Protein AF-A0A1B6J9D9-F1 (afdb_monomer_lite)

Organism: NCBI:txid320908

pLDDT: mean 79.75, std 14.18, range [50.5, 96.75]

Secondary structure (DSSP, 8-state):
----EEEEEEEEETTTTEEEEEEEEESSSEEEEEEEEEEGGGTEEEEEEEPPPGGGSTT---GGG-PPPP---TTSSTT--HHHHTSHHHHHHHHHHHH---

Structure (mmCIF, N/CA/C/O backbone):
data_AF-A0A1B6J9D9-F1
#
_entry.id   AF-A0A1B6J9D9-F1
#
loop_
_atom_site.group_PDB
_atom_site.id
_atom_site.type_symbol
_atom_site.label_atom_id
_atom_site.label_alt_id
_atom_site.label_comp_id
_atom_site.label_asym_id
_atom_site.label_entity_id
_atom_site.label_seq_id
_atom_site.pdbx_PDB_ins_code
_atom_site.Cartn_x
_atom_site.Cartn_y
_atom_site.Cartn_z
_atom_site.occupancy
_atom_site.B_iso_or_equiv
_atom_site.auth_seq_id
_atom_site.auth_comp_id
_atom_site.auth_asym_id
_atom_site.auth_atom_id
_atom_site.pdbx_PDB_model_num
ATOM 1 N N . LYS A 1 1 ? -29.224 -3.021 1.996 1.00 63.25 1 LYS A N 1
ATOM 2 C CA . LYS A 1 1 ? -27.948 -3.678 1.611 1.00 63.25 1 LYS A CA 1
ATOM 3 C C . LYS A 1 1 ? -26.956 -2.562 1.312 1.00 63.25 1 LYS A C 1
ATOM 5 O O . LYS A 1 1 ? -27.316 -1.687 0.537 1.00 63.25 1 LYS A O 1
ATOM 10 N N . VAL A 1 2 ? -25.803 -2.526 1.978 1.00 73.56 2 VAL A N 1
ATOM 11 C CA . VAL A 1 2 ? -24.781 -1.497 1.725 1.00 73.56 2 VAL A CA 1
ATOM 12 C C . VAL A 1 2 ? -23.951 -1.957 0.528 1.00 73.56 2 VAL A C 1
ATOM 14 O O . VAL A 1 2 ? -23.500 -3.100 0.506 1.00 73.56 2 VAL A O 1
ATOM 17 N N . PHE A 1 3 ? -23.814 -1.100 -0.481 1.00 84.81 3 PHE A N 1
ATOM 18 C CA . PHE A 1 3 ? -23.020 -1.367 -1.680 1.00 84.81 3 PHE A CA 1
ATOM 19 C C . PHE A 1 3 ? -21.752 -0.526 -1.647 1.00 84.81 3 PHE A C 1
ATOM 21 O O . PHE A 1 3 ? -21.777 0.604 -1.151 1.00 84.81 3 PHE A O 1
ATOM 28 N N . SER A 1 4 ? -20.659 -1.077 -2.170 1.00 89.06 4 SER A N 1
ATOM 29 C CA . SER A 1 4 ? -19.432 -0.311 -2.340 1.00 89.06 4 SER A CA 1
ATOM 30 C C . SER A 1 4 ? -19.652 0.798 -3.366 1.00 89.06 4 SER A C 1
ATOM 32 O O . SER A 1 4 ? -20.384 0.636 -4.346 1.00 89.06 4 SER A O 1
ATOM 34 N N . LYS A 1 5 ? -19.032 1.945 -3.116 1.00 93.38 5 LYS A N 1
ATOM 35 C CA . LYS A 1 5 ? -19.042 3.121 -3.981 1.00 93.38 5 LYS A CA 1
ATOM 36 C C . LYS A 1 5 ? -17.609 3.500 -4.324 1.00 93.38 5 LYS A C 1
ATOM 38 O O . LYS A 1 5 ? -16.683 3.180 -3.579 1.00 93.38 5 LYS A O 1
ATOM 43 N N . LEU A 1 6 ? -17.453 4.189 -5.446 1.00 93.25 6 LEU A N 1
ATOM 44 C CA . LEU A 1 6 ? -16.223 4.878 -5.806 1.00 93.25 6 LEU A CA 1
ATOM 45 C C . LEU A 1 6 ? -16.352 6.345 -5.395 1.00 93.25 6 LEU A C 1
ATOM 47 O O . LEU A 1 6 ? -17.414 6.946 -5.566 1.00 93.25 6 LEU A O 1
ATOM 51 N N . LYS A 1 7 ? -15.276 6.902 -4.852 1.00 94.62 7 LYS A N 1
ATOM 52 C CA . LYS A 1 7 ? -15.152 8.309 -4.489 1.00 94.62 7 LYS A CA 1
ATOM 53 C C . LYS A 1 7 ? -13.839 8.834 -5.048 1.00 94.62 7 LYS A C 1
ATOM 55 O O . LYS A 1 7 ? -12.774 8.326 -4.706 1.00 94.62 7 LYS A O 1
ATOM 60 N N . GLU A 1 8 ? -13.925 9.829 -5.917 1.00 92.88 8 GLU A N 1
ATOM 61 C CA . GLU A 1 8 ? -12.751 10.572 -6.366 1.00 92.88 8 GLU A CA 1
ATOM 62 C C . GLU A 1 8 ? -12.205 11.395 -5.199 1.00 92.88 8 GLU A C 1
ATOM 64 O O . GLU A 1 8 ? -12.970 11.918 -4.381 1.00 92.88 8 GLU A O 1
ATOM 69 N N . THR A 1 9 ? -10.884 11.476 -5.093 1.00 90.56 9 THR A N 1
ATOM 70 C CA . THR A 1 9 ? -10.230 12.378 -4.147 1.00 90.56 9 THR A CA 1
ATOM 71 C C . THR A 1 9 ? -9.592 13.527 -4.918 1.00 90.56 9 THR A C 1
ATOM 73 O O . THR A 1 9 ? -9.257 13.390 -6.089 1.00 90.56 9 THR A O 1
ATOM 76 N N . GLU A 1 10 ? -9.381 14.659 -4.255 1.00 90.56 10 GLU A N 1
ATOM 77 C CA . GLU A 1 10 ? -8.708 15.829 -4.842 1.00 90.56 10 GLU A CA 1
ATOM 78 C C . GLU A 1 10 ? -7.173 15.692 -4.835 1.00 90.56 10 GLU A C 1
ATOM 80 O O . GLU A 1 10 ? -6.447 16.669 -5.006 1.00 90.56 10 GLU A O 1
ATOM 85 N N . LYS A 1 11 ? -6.657 14.488 -4.568 1.00 94.06 11 LYS A N 1
ATOM 86 C CA . LYS A 1 11 ? -5.240 14.251 -4.325 1.00 94.06 11 LYS A CA 1
ATOM 87 C C . LYS A 1 11 ? -4.577 13.628 -5.546 1.00 94.06 11 LYS A C 1
ATOM 89 O O . LYS A 1 11 ? -5.006 12.592 -6.050 1.00 94.06 11 LYS A O 1
ATOM 94 N N . GLU A 1 12 ? -3.484 14.241 -5.976 1.00 95.12 12 GLU A N 1
ATOM 95 C CA . GLU A 1 12 ? -2.623 13.706 -7.026 1.00 95.12 12 GLU A CA 1
ATOM 96 C C . GLU A 1 12 ? -1.697 12.605 -6.489 1.00 95.12 12 GLU A C 1
ATOM 98 O O . GLU A 1 12 ? -1.338 12.562 -5.305 1.00 95.12 12 GLU A O 1
ATOM 103 N N . CYS A 1 13 ? -1.293 11.694 -7.370 1.00 93.62 13 CYS A N 1
ATOM 104 C CA . CYS A 1 13 ? -0.420 10.572 -7.044 1.00 93.62 13 CYS A CA 1
ATOM 105 C C . CYS A 1 13 ? 0.465 10.183 -8.239 1.00 93.62 13 CYS A C 1
ATOM 107 O O . CYS A 1 13 ? 0.309 10.683 -9.354 1.00 93.62 13 CYS A O 1
ATOM 109 N N . GLY A 1 14 ? 1.439 9.299 -7.997 1.00 90.00 14 GLY A N 1
ATOM 110 C CA . GLY A 1 14 ? 2.307 8.775 -9.052 1.00 90.00 14 GLY A CA 1
ATOM 111 C C . GLY A 1 14 ? 3.142 9.845 -9.759 1.00 90.00 14 GLY A C 1
ATOM 112 O O . GLY A 1 14 ? 3.273 9.776 -10.967 1.00 90.00 14 GLY A O 1
ATOM 113 N N . ASN A 1 15 ? 3.698 10.827 -9.038 1.00 92.62 15 ASN A N 1
ATOM 114 C CA . ASN A 1 15 ? 4.392 11.997 -9.610 1.00 92.62 15 ASN A CA 1
ATOM 115 C C . ASN A 1 15 ? 3.477 12.904 -10.459 1.00 92.62 15 ASN A C 1
ATOM 117 O O . ASN A 1 15 ? 3.867 13.347 -11.537 1.00 92.62 15 ASN A O 1
ATOM 121 N N . ASN A 1 16 ? 2.267 13.180 -9.966 1.00 92.81 16 ASN A N 1
ATOM 122 C CA . ASN A 1 16 ? 1.296 14.121 -10.546 1.00 92.81 16 ASN A CA 1
ATOM 123 C C . ASN A 1 16 ? 0.751 13.734 -11.933 1.00 92.81 16 ASN A C 1
ATOM 125 O O . ASN A 1 16 ? 0.167 14.562 -12.626 1.00 92.81 16 ASN A O 1
ATOM 129 N N . ILE A 1 17 ? 0.928 12.479 -12.359 1.00 95.25 17 ILE A N 1
ATOM 130 C CA . ILE A 1 17 ? 0.278 11.957 -13.574 1.00 95.25 17 ILE A CA 1
ATOM 131 C C . ILE A 1 17 ? -1.021 11.207 -13.266 1.00 95.25 17 ILE A C 1
ATOM 133 O O . ILE A 1 17 ? -1.807 10.967 -14.179 1.00 95.25 17 ILE A O 1
ATOM 137 N N . GLY A 1 18 ? -1.249 10.826 -12.006 1.00 94.56 18 GLY A N 1
ATOM 138 C CA . GLY A 1 18 ? -2.438 10.102 -11.571 1.00 94.56 18 GLY A CA 1
ATOM 139 C C . GLY A 1 18 ? -3.265 10.869 -10.545 1.00 94.56 18 GLY A C 1
ATOM 140 O O . GLY A 1 18 ? -2.780 11.777 -9.871 1.00 94.56 18 GLY A O 1
ATOM 141 N N . GLU A 1 19 ? -4.510 10.437 -10.401 1.00 96.06 19 GLU A N 1
ATOM 142 C CA . GLU A 1 19 ? -5.460 10.886 -9.385 1.00 96.06 19 GLU A CA 1
ATOM 143 C C . GLU A 1 19 ? -5.737 9.746 -8.397 1.00 96.06 19 GLU A C 1
ATOM 145 O O . GLU A 1 19 ? -5.834 8.572 -8.775 1.00 96.06 19 GLU A O 1
ATOM 150 N N . GLU A 1 20 ? -5.841 10.074 -7.114 1.00 96.69 20 GLU A N 1
ATOM 151 C CA . GLU A 1 20 ? -6.209 9.107 -6.090 1.00 96.69 20 GLU A CA 1
ATOM 152 C C . GLU A 1 20 ? -7.742 8.934 -6.079 1.00 96.69 20 GLU A C 1
ATOM 154 O O . GLU A 1 20 ? -8.505 9.889 -5.925 1.00 96.69 20 GLU A O 1
ATOM 159 N N . VAL A 1 21 ? -8.211 7.697 -6.230 1.00 96.38 21 VAL A N 1
ATOM 160 C CA . VAL A 1 21 ? -9.624 7.314 -6.116 1.00 96.38 21 VAL A CA 1
ATOM 161 C C . VAL A 1 21 ? -9.781 6.253 -5.037 1.00 96.38 21 VAL A C 1
ATOM 163 O O . VAL A 1 21 ? -8.916 5.398 -4.847 1.00 96.38 21 VAL A O 1
ATOM 166 N N . GLN A 1 22 ? -10.887 6.292 -4.306 1.00 96.31 22 GLN A N 1
ATOM 167 C CA . GLN A 1 22 ? -11.145 5.388 -3.192 1.00 96.31 22 GLN A CA 1
ATOM 168 C C . GLN A 1 22 ? -12.389 4.545 -3.461 1.00 96.31 22 GLN A C 1
ATOM 170 O O . GLN A 1 22 ? -13.438 5.053 -3.852 1.00 96.31 22 GLN A O 1
ATOM 175 N N . LEU A 1 23 ? -12.284 3.246 -3.208 1.00 94.94 23 LEU A N 1
ATOM 176 C CA . LEU A 1 23 ? -13.408 2.318 -3.145 1.00 94.94 23 LEU A CA 1
ATOM 177 C C . LEU A 1 23 ? -13.756 2.090 -1.677 1.00 94.94 23 LEU A C 1
ATOM 179 O O . LEU A 1 23 ? -12.878 1.758 -0.879 1.00 94.94 23 LEU A O 1
ATOM 183 N N . GLY A 1 24 ? -15.023 2.255 -1.311 1.00 94.19 24 GLY A N 1
ATOM 184 C CA . GLY A 1 24 ? -15.443 2.223 0.089 1.00 94.19 24 GLY A CA 1
ATOM 185 C C . GLY A 1 24 ? -16.949 2.123 0.272 1.00 94.19 24 GLY A C 1
ATOM 186 O O . GLY A 1 24 ? -17.685 1.862 -0.679 1.00 94.19 24 GLY A O 1
ATOM 187 N N . PHE A 1 25 ? -17.413 2.327 1.501 1.00 94.25 25 PHE A N 1
ATOM 188 C CA . PHE A 1 25 ? -18.836 2.360 1.838 1.00 94.25 25 PHE A CA 1
ATOM 189 C C . PHE A 1 25 ? -19.225 3.724 2.411 1.00 94.25 25 PHE A C 1
ATOM 191 O O . PHE A 1 25 ? -18.480 4.305 3.197 1.00 94.25 25 PHE A O 1
ATOM 198 N N . GLU A 1 26 ? -20.415 4.198 2.034 1.00 91.00 26 GLU A N 1
ATOM 199 C CA . GLU A 1 26 ? -21.034 5.409 2.582 1.00 91.00 26 GLU A CA 1
ATOM 200 C C . GLU A 1 26 ? -22.168 4.980 3.515 1.00 91.00 26 GLU A C 1
ATOM 202 O O . GLU A 1 26 ? -23.204 4.500 3.037 1.00 91.00 26 GLU A O 1
ATOM 207 N N . VAL A 1 27 ? -21.943 5.085 4.826 1.00 86.06 27 VAL A N 1
ATOM 208 C CA . VAL A 1 27 ? -22.924 4.671 5.845 1.00 86.06 27 VAL A CA 1
ATOM 209 C C . VAL A 1 27 ? -23.112 5.783 6.880 1.00 86.06 27 VAL A C 1
ATOM 211 O O . VAL A 1 27 ? -24.040 6.571 6.744 1.00 86.06 27 VAL A O 1
ATOM 214 N N . GLU A 1 28 ? -22.204 5.902 7.852 1.00 89.62 28 GLU A N 1
ATOM 215 C CA . GLU A 1 28 ? -22.129 6.992 8.842 1.00 89.62 28 GLU A CA 1
ATOM 216 C C . GLU A 1 28 ? -20.851 7.808 8.604 1.00 89.62 28 GLU A C 1
ATOM 218 O O . GLU A 1 28 ? -20.036 8.048 9.493 1.00 89.62 28 GLU A O 1
ATOM 223 N N . GLY A 1 29 ? -20.649 8.173 7.340 1.00 89.81 29 GLY A N 1
ATOM 224 C CA . GLY A 1 29 ? -19.398 8.705 6.827 1.00 89.81 29 GLY A CA 1
ATOM 225 C C . GLY A 1 29 ? -18.722 7.752 5.847 1.00 89.81 29 GLY A C 1
ATOM 226 O O . GLY A 1 29 ? -19.202 6.650 5.549 1.00 89.81 29 GLY A O 1
ATOM 227 N N . TRP A 1 30 ? -17.600 8.229 5.315 1.00 93.19 30 TRP A N 1
ATOM 228 C CA . TRP A 1 30 ? -16.841 7.534 4.289 1.00 93.19 30 TRP A CA 1
ATOM 229 C C . TRP A 1 30 ? -15.839 6.558 4.906 1.00 93.19 30 TRP A C 1
ATOM 231 O O . TRP A 1 30 ? -14.926 6.967 5.626 1.00 93.19 30 TRP A O 1
ATOM 241 N N . HIS A 1 31 ? -15.977 5.276 4.571 1.00 91.44 31 HIS A N 1
ATOM 242 C CA . HIS A 1 31 ? -15.063 4.222 5.007 1.00 91.44 31 HIS A CA 1
ATOM 243 C C . HIS A 1 31 ? -14.304 3.645 3.800 1.00 91.44 31 HIS A C 1
ATOM 245 O O . HIS A 1 31 ? -14.863 2.803 3.086 1.00 91.44 31 HIS A O 1
ATOM 251 N N . PRO A 1 32 ? -13.055 4.082 3.539 1.00 92.44 32 PRO A N 1
ATOM 252 C CA . PRO A 1 32 ? -12.259 3.572 2.428 1.00 92.44 32 PRO A CA 1
ATOM 253 C C . PRO A 1 32 ? -11.777 2.140 2.702 1.00 92.44 32 PRO A C 1
ATOM 255 O O . PRO A 1 32 ? -11.356 1.811 3.810 1.00 92.44 32 PRO A O 1
ATOM 258 N N . LEU A 1 33 ? -11.814 1.295 1.673 1.00 90.94 33 LEU A N 1
ATOM 259 C CA . LEU A 1 33 ? -11.297 -0.079 1.690 1.00 90.94 33 LEU A CA 1
ATOM 260 C C . LEU A 1 33 ? -10.039 -0.218 0.836 1.00 90.94 33 LEU A C 1
ATOM 262 O O . LEU A 1 33 ? -9.064 -0.847 1.248 1.00 90.94 33 LEU A O 1
ATOM 266 N N . VAL A 1 34 ? -10.086 0.353 -0.368 1.00 94.56 34 VAL A N 1
ATOM 267 C CA . VAL A 1 34 ? -8.999 0.317 -1.343 1.00 94.56 34 VAL A CA 1
ATOM 268 C C . VAL A 1 34 ? -8.798 1.726 -1.870 1.00 94.56 34 VAL A C 1
ATOM 270 O O . VAL A 1 34 ? -9.752 2.364 -2.315 1.00 94.56 34 VAL A O 1
ATOM 273 N N . THR A 1 35 ? -7.559 2.189 -1.849 1.00 95.88 35 THR A N 1
ATOM 274 C CA . THR A 1 35 ? -7.140 3.447 -2.458 1.00 95.88 35 THR A CA 1
ATOM 275 C C . THR A 1 35 ? -6.333 3.125 -3.706 1.00 95.88 35 THR A C 1
ATOM 277 O O . THR A 1 35 ? -5.410 2.315 -3.665 1.00 95.88 35 THR A O 1
ATOM 280 N N . VAL A 1 36 ? -6.681 3.732 -4.831 1.00 96.75 36 VAL A N 1
ATOM 281 C CA . VAL A 1 36 ? -6.086 3.459 -6.139 1.00 96.75 36 VAL A CA 1
ATOM 282 C C . VAL A 1 36 ? -5.510 4.752 -6.690 1.00 96.75 36 VAL A C 1
ATOM 284 O O . VAL A 1 36 ? -6.198 5.765 -6.721 1.00 96.75 36 VAL A O 1
ATOM 287 N N . CYS A 1 37 ? -4.263 4.710 -7.146 1.00 96.69 37 CYS A N 1
ATOM 288 C CA . CYS A 1 37 ? -3.695 5.761 -7.974 1.00 96.69 37 CYS A CA 1
ATOM 289 C C . CYS A 1 37 ? -3.978 5.440 -9.442 1.00 96.69 37 CYS A C 1
ATOM 291 O O . CYS A 1 37 ? -3.454 4.455 -9.977 1.00 96.69 37 CYS A O 1
ATOM 293 N N . TYR A 1 38 ? -4.836 6.234 -10.074 1.00 96.50 38 TYR A N 1
ATOM 294 C CA . TYR A 1 38 ? -5.351 5.973 -11.412 1.00 96.50 38 TYR A CA 1
ATOM 295 C C . TYR A 1 38 ? -4.869 7.025 -12.407 1.00 96.50 38 TYR A C 1
ATOM 297 O O . TYR A 1 38 ? -5.000 8.224 -12.183 1.00 96.50 38 TYR A O 1
ATOM 305 N N . TYR A 1 39 ? -4.325 6.581 -13.534 1.00 95.69 39 TYR A N 1
ATOM 306 C CA . TYR A 1 39 ? -3.937 7.437 -14.641 1.00 95.69 39 TYR A CA 1
ATOM 307 C C . TYR A 1 39 ? -5.040 7.449 -15.702 1.00 95.69 39 TYR A C 1
ATOM 309 O O . 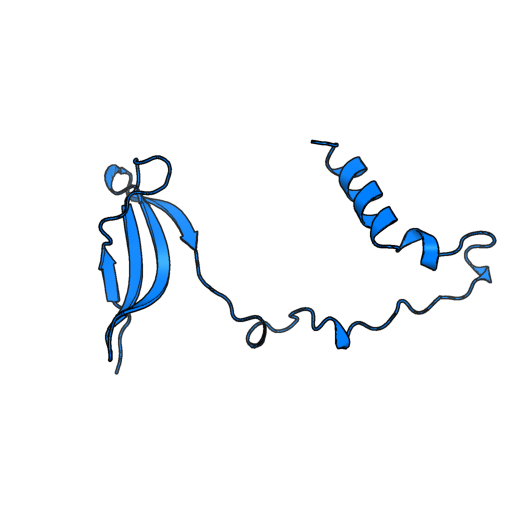TYR A 1 39 ? -5.075 6.623 -16.620 1.00 95.69 39 TYR A O 1
ATOM 317 N N . ARG A 1 40 ? -5.956 8.416 -15.575 1.00 91.00 40 ARG A N 1
ATOM 318 C CA . ARG A 1 40 ? -7.194 8.496 -16.365 1.00 91.00 40 ARG A CA 1
ATOM 319 C C . ARG A 1 40 ? -6.974 8.505 -17.877 1.00 91.00 40 ARG A C 1
ATOM 321 O O . ARG A 1 40 ? -7.706 7.825 -18.588 1.00 91.00 40 ARG A O 1
ATOM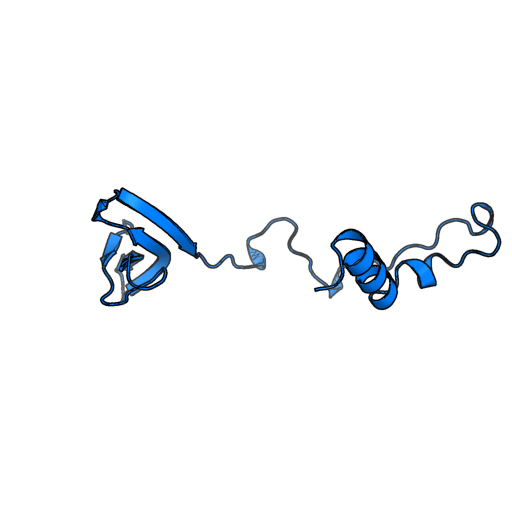 328 N N . SER A 1 41 ? -5.976 9.233 -18.383 1.00 92.75 41 SER A N 1
ATOM 329 C CA . SER A 1 41 ? -5.776 9.366 -19.836 1.00 92.75 41 SER A CA 1
ATOM 330 C C . SER A 1 41 ? -5.323 8.070 -20.514 1.00 92.75 41 SER A C 1
ATOM 332 O O . SER A 1 41 ? -5.571 7.892 -21.705 1.00 92.75 41 SER A O 1
ATOM 334 N N . ARG A 1 42 ? -4.684 7.162 -19.765 1.00 94.44 42 ARG A N 1
ATOM 335 C CA . ARG A 1 42 ? -4.251 5.841 -20.248 1.00 94.44 42 ARG A CA 1
ATOM 336 C C . ARG A 1 42 ? -5.109 4.690 -19.737 1.00 94.44 42 ARG A C 1
ATOM 338 O O . ARG A 1 42 ? -4.837 3.546 -20.079 1.00 94.44 42 ARG A O 1
ATOM 345 N N . ALA A 1 43 ? -6.132 4.993 -18.941 1.00 93.25 43 ALA A N 1
ATOM 346 C CA . ALA A 1 43 ? -6.941 4.012 -18.232 1.00 93.25 43 ALA A CA 1
ATOM 347 C C . ALA A 1 43 ? -6.096 2.986 -17.447 1.00 93.25 43 ALA A C 1
ATOM 349 O O . ALA A 1 43 ? -6.377 1.788 -17.454 1.00 93.25 43 ALA A O 1
ATOM 350 N N . GLU A 1 44 ? -5.038 3.462 -16.788 1.00 95.38 44 GLU A N 1
ATOM 351 C CA . GLU A 1 44 ? -4.025 2.618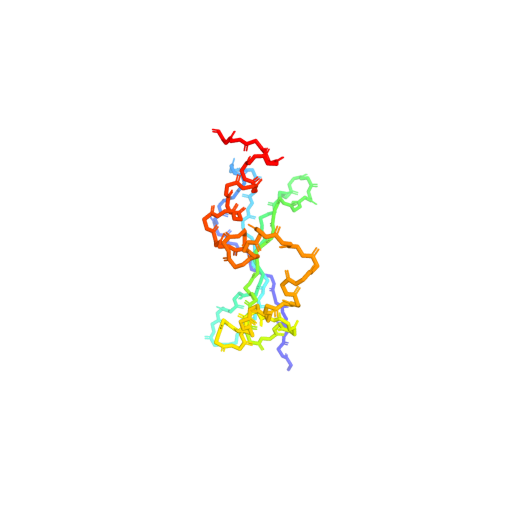 -16.150 1.00 95.38 44 GLU A CA 1
ATOM 352 C C . GLU A 1 44 ? -4.040 2.783 -14.627 1.00 95.38 44 GLU A C 1
ATOM 354 O O . GLU A 1 44 ? -4.140 3.890 -14.104 1.00 95.38 44 GLU A O 1
ATOM 359 N N . THR A 1 45 ? -3.911 1.682 -13.888 1.00 95.56 45 THR A N 1
ATOM 360 C CA . THR A 1 45 ? -3.693 1.723 -12.437 1.00 95.56 45 THR A CA 1
ATOM 361 C C . THR A 1 45 ? -2.197 1.735 -12.149 1.00 95.56 45 THR A C 1
ATOM 363 O O . THR A 1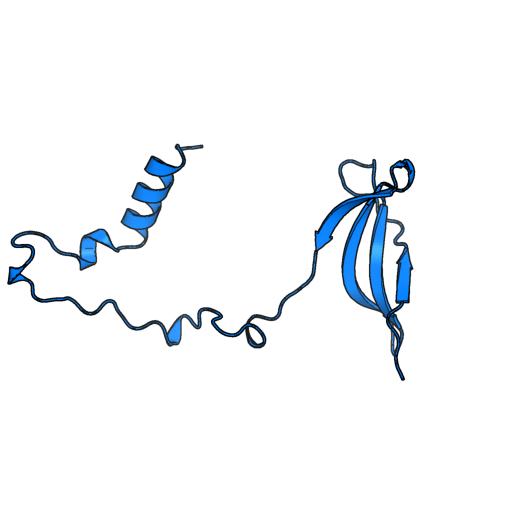 45 ? -1.521 0.743 -12.402 1.00 95.56 45 THR A O 1
ATOM 366 N N . LEU A 1 46 ? -1.690 2.828 -11.574 1.00 95.19 46 LEU A N 1
ATOM 367 C CA . LEU A 1 46 ? -0.273 2.953 -11.218 1.00 95.19 46 LEU A CA 1
ATOM 368 C C . LEU A 1 46 ? 0.059 2.133 -9.968 1.00 95.19 46 LEU A C 1
ATOM 370 O O . LEU A 1 46 ? 1.054 1.414 -9.929 1.00 95.19 46 LEU A O 1
ATOM 374 N N . HIS A 1 47 ? -0.787 2.222 -8.941 1.00 94.25 47 HIS A N 1
ATOM 375 C CA . HIS A 1 47 ? -0.729 1.351 -7.769 1.00 94.25 47 HIS A CA 1
ATOM 376 C C . HIS A 1 47 ? -2.077 1.323 -7.042 1.00 94.25 47 HIS A C 1
ATOM 378 O O . HIS A 1 47 ? -2.905 2.220 -7.200 1.00 94.25 47 HIS A O 1
ATOM 384 N N . ALA A 1 48 ? -2.273 0.321 -6.187 1.00 94.94 48 ALA A N 1
ATOM 385 C CA . ALA A 1 48 ? -3.400 0.251 -5.266 1.00 94.94 48 ALA A CA 1
ATOM 386 C C . ALA A 1 48 ? -2.914 -0.141 -3.868 1.00 94.94 48 ALA A C 1
ATOM 388 O O . ALA A 1 48 ? -2.036 -0.992 -3.723 1.00 94.94 48 ALA A O 1
ATOM 389 N N . SER A 1 49 ? -3.484 0.474 -2.839 1.00 91.56 49 SER A N 1
ATOM 390 C CA . SER A 1 49 ? -3.224 0.169 -1.436 1.00 91.56 49 SER A CA 1
ATOM 391 C C . SER A 1 49 ? -4.519 -0.236 -0.740 1.00 91.56 49 SER A C 1
ATOM 393 O O . SER A 1 49 ? -5.593 0.306 -0.991 1.00 91.56 49 SER A O 1
ATOM 395 N N . HIS A 1 50 ? -4.422 -1.229 0.133 1.00 90.38 50 HIS A N 1
ATOM 396 C CA . HIS A 1 50 ? -5.514 -1.685 0.982 1.00 90.38 50 HIS A CA 1
ATOM 397 C C . HIS A 1 50 ? -4.926 -2.176 2.304 1.00 90.38 50 HIS A C 1
ATOM 399 O O . HIS A 1 50 ? -3.787 -2.644 2.351 1.00 90.38 50 HIS A O 1
ATOM 405 N N . ILE A 1 51 ? -5.688 -2.041 3.386 1.00 82.12 51 ILE A N 1
ATOM 406 C CA . ILE A 1 51 ? -5.245 -2.460 4.716 1.00 82.12 51 ILE A CA 1
ATOM 407 C C . ILE A 1 51 ? -5.748 -3.879 4.963 1.00 82.12 51 ILE A C 1
ATOM 409 O O . ILE A 1 51 ? -6.951 -4.134 4.953 1.00 82.12 51 ILE A O 1
ATOM 413 N N . LEU A 1 52 ? -4.819 -4.797 5.216 1.00 77.88 52 LEU A N 1
ATOM 414 C CA . LEU A 1 52 ? -5.130 -6.138 5.696 1.00 77.88 52 LEU A CA 1
ATOM 415 C C . LEU A 1 52 ? -4.885 -6.187 7.201 1.00 77.88 52 LEU A C 1
ATOM 417 O O . LEU A 1 52 ? -3.785 -5.907 7.677 1.00 77.88 52 LEU A O 1
ATOM 421 N N . PHE A 1 53 ? -5.910 -6.558 7.961 1.00 75.38 53 PHE A N 1
ATOM 422 C CA . PHE A 1 53 ? -5.760 -6.784 9.392 1.00 75.38 53 PHE A CA 1
ATOM 423 C C . PHE A 1 53 ? -5.076 -8.132 9.608 1.00 75.38 53 PHE A C 1
ATOM 425 O O . PHE A 1 53 ? -5.584 -9.160 9.182 1.00 75.38 53 PHE A O 1
ATOM 432 N N . GLY A 1 54 ? -3.927 -8.158 10.286 1.00 67.31 54 GLY A N 1
ATOM 433 C CA . GLY A 1 54 ? -3.171 -9.403 10.481 1.00 67.31 54 GLY A CA 1
ATOM 434 C C . GLY A 1 54 ? -3.987 -10.533 11.127 1.00 67.31 54 GLY A C 1
ATOM 435 O O . GLY A 1 54 ? -3.765 -11.697 10.821 1.00 67.31 54 GLY A O 1
ATOM 436 N N . SER A 1 55 ? -4.987 -10.201 11.951 1.00 71.44 55 SER A N 1
ATOM 437 C CA . SER A 1 55 ? -5.917 -11.170 12.547 1.00 71.44 55 SER A CA 1
ATOM 438 C C . SER A 1 55 ? -6.801 -11.906 11.533 1.00 71.44 55 SER A C 1
ATOM 440 O O . SER A 1 55 ? -7.279 -12.994 11.848 1.00 71.44 55 SER A O 1
ATOM 442 N N . SER A 1 56 ? -7.025 -11.350 10.337 1.00 68.38 56 SER A N 1
ATOM 443 C CA . SER A 1 56 ? -7.818 -11.981 9.275 1.00 68.38 56 SER A CA 1
ATOM 444 C C . SER A 1 56 ? -6.985 -12.818 8.300 1.00 68.38 56 SER A C 1
ATOM 446 O O . SER A 1 56 ? -7.552 -13.511 7.455 1.00 68.38 56 SER A O 1
ATOM 448 N N . LEU A 1 57 ? -5.653 -12.798 8.414 1.00 72.62 57 LEU A N 1
ATOM 449 C CA . LEU A 1 57 ? -4.759 -13.568 7.555 1.00 72.62 57 LEU A CA 1
ATOM 450 C C . LEU A 1 57 ? -4.443 -14.925 8.199 1.00 72.62 57 LEU A C 1
ATOM 452 O O . LEU A 1 57 ? -3.729 -15.014 9.201 1.00 72.62 57 LEU A O 1
ATOM 456 N N . LEU A 1 58 ? -4.947 -16.007 7.599 1.00 60.34 58 LEU A N 1
ATOM 457 C CA . LEU A 1 58 ? -4.536 -17.371 7.944 1.00 60.34 58 LEU A CA 1
ATOM 458 C C . LEU A 1 58 ? -3.020 -17.508 7.728 1.00 60.34 58 LEU A C 1
ATOM 460 O O . LEU A 1 58 ? -2.537 -17.392 6.606 1.00 60.34 58 LEU A O 1
ATOM 464 N N . GLY A 1 59 ? -2.272 -17.736 8.812 1.00 60.25 59 GLY A N 1
ATOM 465 C CA . GLY A 1 59 ? -0.807 -17.823 8.781 1.00 60.25 59 GLY A CA 1
ATOM 466 C C . GLY A 1 59 ? -0.063 -16.524 9.110 1.00 60.25 59 GLY A C 1
ATOM 467 O O . GLY A 1 59 ? 1.162 -16.503 8.992 1.00 60.25 59 GLY A O 1
ATOM 468 N N . ALA A 1 60 ? -0.750 -15.463 9.554 1.00 62.78 60 ALA A N 1
ATOM 469 C CA . ALA A 1 60 ? -0.075 -14.292 10.113 1.00 62.78 60 ALA A CA 1
ATOM 470 C C . ALA A 1 60 ? 0.869 -14.697 11.259 1.00 62.78 60 ALA A C 1
ATOM 472 O O . ALA A 1 60 ? 0.483 -15.425 12.178 1.00 62.78 60 ALA A O 1
ATOM 473 N N . GLU A 1 61 ? 2.120 -14.234 11.194 1.00 55.97 61 GLU A N 1
ATOM 474 C CA . GLU A 1 61 ? 3.164 -14.554 12.169 1.00 55.97 61 GLU A CA 1
ATOM 475 C C . GLU A 1 61 ? 2.803 -13.970 13.545 1.00 55.97 61 GLU A C 1
ATOM 477 O O . GLU A 1 61 ? 3.037 -12.796 13.829 1.00 55.97 61 GLU A O 1
ATOM 482 N N . ILE A 1 62 ? 2.248 -14.798 14.432 1.00 63.16 62 ILE A N 1
ATOM 483 C CA . ILE A 1 62 ? 2.100 -14.454 15.850 1.00 63.16 62 ILE A CA 1
ATOM 484 C C . ILE A 1 62 ? 3.468 -14.673 16.495 1.00 63.16 62 ILE A C 1
ATOM 486 O O . ILE A 1 62 ? 3.855 -15.814 16.765 1.00 63.16 62 ILE A O 1
ATOM 490 N N . LYS A 1 63 ? 4.219 -13.588 16.717 1.00 60.47 63 LYS A N 1
ATOM 491 C CA . LYS A 1 63 ? 5.589 -13.647 17.254 1.00 60.47 63 LYS A CA 1
ATOM 492 C C . LYS A 1 63 ? 5.675 -14.438 18.561 1.00 60.47 63 LYS A C 1
ATOM 494 O O . LYS A 1 63 ? 6.646 -15.172 18.731 1.00 60.47 63 LYS A O 1
ATOM 499 N N . GLU A 1 64 ? 4.672 -14.357 19.440 1.00 63.38 64 GLU A N 1
ATOM 500 C CA . GLU A 1 64 ? 4.671 -15.112 20.704 1.00 63.38 64 GLU A CA 1
ATOM 501 C C . GLU A 1 64 ? 4.452 -16.624 20.518 1.00 63.38 64 GLU A C 1
ATOM 503 O O . GLU A 1 64 ? 4.808 -17.404 21.396 1.00 63.38 64 GLU A O 1
ATOM 508 N N . LYS A 1 65 ? 3.889 -17.062 19.382 1.00 60.59 65 LYS A N 1
ATOM 509 C CA . LYS A 1 65 ? 3.666 -18.486 19.057 1.00 60.59 65 LYS A CA 1
ATOM 510 C C . LYS A 1 65 ? 4.780 -19.088 18.206 1.00 60.59 65 LYS A C 1
ATOM 512 O O . LYS A 1 65 ? 4.683 -20.241 17.782 1.00 60.59 65 LYS A O 1
ATOM 517 N N . LYS A 1 66 ? 5.833 -18.323 17.918 1.00 55.62 66 LYS A N 1
ATOM 518 C CA . LYS A 1 66 ? 6.975 -18.827 17.166 1.00 55.62 66 LYS A CA 1
ATOM 519 C C . LYS A 1 66 ? 7.732 -19.819 18.039 1.00 55.62 66 LYS A C 1
ATOM 521 O O . LYS A 1 66 ? 8.394 -19.431 18.997 1.00 55.62 66 LYS A O 1
ATOM 526 N N . ASN A 1 67 ? 7.646 -21.100 17.695 1.00 57.59 67 ASN A N 1
ATOM 527 C CA . ASN A 1 67 ? 8.476 -22.111 18.333 1.00 57.59 67 ASN A CA 1
ATOM 528 C C . ASN A 1 67 ? 9.948 -21.713 18.175 1.00 57.59 67 ASN A C 1
ATOM 530 O O . ASN A 1 67 ? 10.396 -21.364 17.078 1.00 57.59 67 ASN A O 1
ATOM 534 N N . TYR A 1 68 ? 10.704 -21.770 19.271 1.00 57.78 68 TYR A N 1
ATOM 535 C CA . TYR A 1 68 ? 12.155 -21.679 19.189 1.00 57.78 68 TYR A CA 1
ATOM 536 C C . TYR A 1 68 ? 12.665 -22.780 18.257 1.00 57.78 68 TYR A C 1
ATOM 538 O O . TYR A 1 68 ? 12.129 -23.889 18.241 1.00 57.78 68 TYR A O 1
ATOM 546 N N . PHE A 1 69 ? 13.706 -22.477 17.478 1.00 58.41 69 PHE A N 1
ATOM 547 C CA . PHE A 1 69 ? 14.370 -23.491 16.666 1.00 58.41 69 PHE A CA 1
ATOM 548 C C . PHE A 1 69 ? 14.780 -24.661 17.561 1.00 58.41 69 PHE A C 1
ATOM 550 O O . PHE A 1 69 ? 15.593 -24.504 18.475 1.00 58.41 69 PHE A O 1
ATOM 557 N N . ILE A 1 70 ? 14.212 -25.835 17.297 1.00 59.97 70 ILE A N 1
ATOM 558 C CA . ILE A 1 70 ? 14.589 -27.060 17.991 1.00 59.97 70 ILE A CA 1
ATOM 559 C C . ILE A 1 70 ? 15.959 -27.460 17.449 1.00 59.97 70 ILE A C 1
ATOM 561 O O . ILE A 1 70 ? 16.134 -27.674 16.248 1.00 59.97 70 ILE A O 1
ATOM 565 N N . LYS A 1 71 ? 16.957 -27.520 18.331 1.00 60.69 71 LYS A N 1
ATOM 566 C CA . LYS A 1 71 ? 18.298 -27.974 17.967 1.00 60.69 71 LYS A CA 1
ATOM 567 C C . LYS A 1 71 ? 18.214 -29.465 17.624 1.00 60.69 71 LYS A C 1
ATOM 569 O O . LYS A 1 71 ? 17.981 -30.283 18.508 1.00 60.69 71 LYS A O 1
ATOM 574 N N . GLY A 1 72 ? 18.385 -29.805 16.346 1.00 62.84 72 GLY A N 1
ATOM 575 C CA . GLY A 1 72 ? 18.536 -31.194 15.909 1.00 62.84 72 GLY A CA 1
ATOM 576 C C . GLY A 1 72 ? 19.794 -31.854 16.502 1.00 62.84 72 GLY A C 1
ATOM 577 O O . GLY A 1 72 ? 20.611 -31.169 17.129 1.00 62.84 72 GLY A O 1
ATOM 578 N N . PRO A 1 73 ? 19.981 -33.173 16.312 1.00 63.50 73 PRO A N 1
ATOM 579 C CA . PRO A 1 73 ? 21.113 -33.904 16.875 1.00 63.50 73 PRO A CA 1
ATOM 580 C C . PRO A 1 73 ? 22.451 -33.268 16.477 1.00 63.50 73 PRO A C 1
ATOM 582 O O . PRO A 1 73 ? 22.764 -33.122 15.296 1.00 63.50 73 PRO A O 1
ATOM 585 N N . SER A 1 74 ? 23.268 -32.897 17.467 1.00 61.22 74 SER A N 1
ATOM 586 C CA . SER A 1 74 ? 24.566 -32.240 17.244 1.00 61.22 74 SER A CA 1
ATOM 587 C C . SER A 1 74 ? 25.607 -33.135 16.569 1.00 61.22 74 SER A C 1
ATOM 589 O O . SER A 1 74 ? 26.634 -32.639 16.118 1.00 61.22 74 SER A O 1
ATOM 591 N N . SER A 1 75 ? 25.346 -34.440 16.493 1.00 66.81 75 SER A N 1
ATOM 592 C CA . SER A 1 75 ? 26.189 -35.427 15.817 1.00 66.81 75 SER A CA 1
ATOM 593 C C . SER A 1 75 ? 26.214 -35.269 14.296 1.00 66.81 75 SER A C 1
ATOM 595 O O . SER A 1 75 ? 27.162 -35.722 13.667 1.00 66.81 75 SER A O 1
ATOM 597 N N . ILE A 1 76 ? 25.203 -34.626 13.703 1.00 65.88 76 ILE A N 1
ATOM 598 C CA . ILE A 1 76 ? 25.097 -34.474 12.243 1.00 65.88 76 ILE A CA 1
ATOM 599 C C . ILE A 1 76 ? 26.023 -33.354 11.737 1.00 65.88 76 ILE A C 1
ATOM 601 O O . ILE A 1 76 ? 26.514 -33.415 10.615 1.00 65.88 76 ILE A O 1
ATOM 605 N N . TYR A 1 77 ? 26.313 -32.354 12.580 1.00 63.72 77 TYR A N 1
ATOM 606 C CA . TYR A 1 77 ? 27.179 -31.219 12.243 1.00 63.72 77 TYR A CA 1
ATOM 607 C C . TYR A 1 77 ? 28.165 -30.909 13.385 1.00 63.72 77 TYR A C 1
ATOM 609 O O . TYR A 1 77 ? 27.997 -29.913 14.100 1.00 63.72 77 T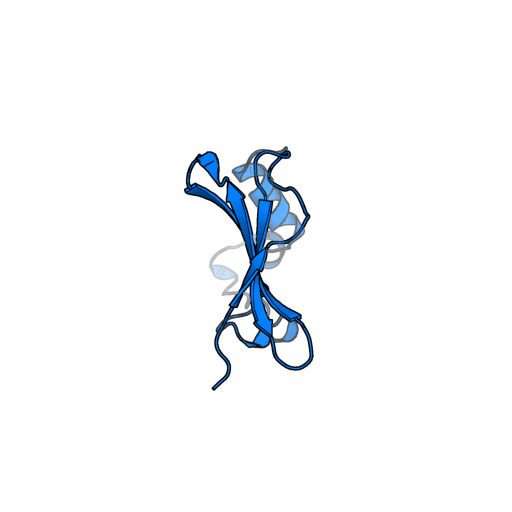YR A O 1
ATOM 617 N N . PRO A 1 78 ? 29.189 -31.755 13.601 1.00 68.75 78 PRO A N 1
ATOM 618 C CA . PRO A 1 78 ? 30.178 -31.539 14.652 1.00 68.75 78 PRO A CA 1
ATOM 619 C C . PRO A 1 78 ? 30.913 -30.206 14.447 1.00 68.75 78 PRO A C 1
ATOM 621 O O . PRO A 1 78 ? 31.345 -29.873 13.348 1.00 68.75 78 PRO A O 1
ATOM 624 N N . GLY A 1 79 ? 31.023 -29.417 15.518 1.00 71.75 79 GLY A N 1
ATOM 625 C CA . GLY A 1 79 ? 31.666 -28.096 15.497 1.00 71.75 79 GLY A CA 1
ATOM 626 C C . GLY A 1 79 ? 30.789 -26.944 14.987 1.00 71.75 79 GLY A C 1
ATOM 627 O O . GLY A 1 79 ? 31.158 -25.785 15.165 1.00 71.75 79 GLY A O 1
ATOM 628 N N . VAL A 1 80 ? 29.606 -27.218 14.426 1.00 65.44 80 VAL A N 1
ATOM 629 C CA . VAL A 1 80 ? 28.662 -26.176 13.996 1.00 65.44 80 VAL A CA 1
ATOM 630 C C . VAL A 1 80 ? 27.620 -25.961 15.087 1.00 65.44 80 VAL A C 1
ATOM 632 O O . VAL A 1 80 ? 26.992 -26.903 15.563 1.00 65.44 80 VAL A O 1
ATOM 635 N N . ASN A 1 81 ? 27.402 -24.706 15.488 1.00 68.44 81 ASN A N 1
ATOM 636 C CA . ASN A 1 81 ? 26.273 -24.334 16.337 1.00 68.44 81 ASN A CA 1
ATOM 637 C C . ASN A 1 81 ? 25.156 -23.750 15.457 1.00 68.44 81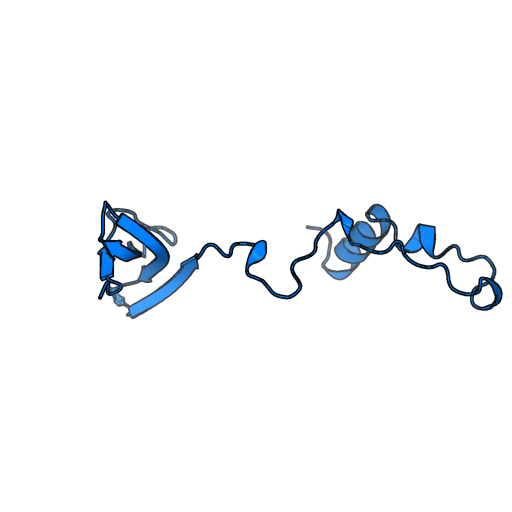 ASN A C 1
ATOM 639 O O . ASN A 1 81 ? 25.223 -22.574 15.109 1.00 68.44 81 ASN A O 1
ATOM 643 N N . PRO A 1 82 ? 24.097 -24.505 15.113 1.00 64.12 82 PRO A N 1
ATOM 644 C CA . PRO A 1 82 ? 23.030 -23.981 14.261 1.00 64.12 82 PRO A CA 1
ATOM 645 C C . PRO A 1 82 ? 22.370 -22.732 14.862 1.00 64.12 82 PRO A C 1
ATOM 647 O O . PRO A 1 82 ? 21.989 -21.815 14.139 1.00 64.12 82 PRO A O 1
ATOM 650 N N . ALA A 1 83 ? 22.314 -22.634 16.195 1.00 65.75 83 ALA A N 1
ATOM 651 C CA . ALA A 1 83 ? 21.737 -21.479 16.871 1.00 65.75 83 ALA A CA 1
ATOM 652 C C . ALA A 1 83 ? 22.531 -20.182 16.637 1.00 65.75 83 ALA A C 1
ATOM 654 O O . ALA A 1 83 ? 21.957 -19.105 16.777 1.00 65.75 83 ALA A O 1
ATOM 655 N N . SER A 1 84 ? 23.825 -20.240 16.285 1.00 66.56 84 SER A N 1
ATOM 656 C CA . SER A 1 84 ? 24.579 -19.043 15.890 1.00 66.56 84 SER A CA 1
ATOM 657 C C . SER A 1 84 ? 24.332 -18.665 14.428 1.00 66.56 84 SER A C 1
ATOM 659 O O . SER A 1 84 ? 24.222 -17.474 14.135 1.00 66.56 84 SER A O 1
ATOM 661 N N . SER A 1 85 ? 24.166 -19.637 13.528 1.00 63.59 85 SER A N 1
ATOM 662 C CA . SER A 1 85 ? 23.882 -19.397 12.104 1.00 63.59 85 SER A CA 1
ATOM 663 C C . SER A 1 85 ? 22.510 -18.756 11.866 1.00 63.59 85 SER A C 1
ATOM 665 O O . SER A 1 85 ? 22.399 -17.852 11.045 1.00 63.59 85 SER A O 1
ATOM 667 N N . TYR A 1 86 ? 21.485 -19.142 12.632 1.00 63.53 86 TYR A N 1
ATOM 668 C CA . TYR A 1 86 ? 20.117 -18.615 12.489 1.00 63.53 86 TYR A CA 1
ATOM 669 C C . TYR A 1 86 ? 19.824 -17.360 13.331 1.00 63.53 86 TYR A C 1
ATOM 671 O O . TYR A 1 86 ? 18.670 -16.947 13.451 1.00 63.53 86 TYR A O 1
ATOM 679 N N . LYS A 1 87 ? 20.839 -16.707 13.917 1.00 73.31 87 LYS A N 1
ATOM 680 C CA . LYS A 1 87 ? 20.629 -15.405 14.572 1.00 73.31 87 LYS A CA 1
ATOM 681 C C . LYS A 1 87 ? 20.208 -14.367 13.535 1.00 73.31 87 LYS A C 1
ATOM 683 O O . LYS A 1 87 ? 20.796 -14.299 12.459 1.00 73.31 87 LYS A O 1
ATOM 688 N N . GLN A 1 88 ? 19.280 -13.485 13.906 1.00 72.44 88 GLN A N 1
ATOM 689 C CA . GLN A 1 88 ? 18.789 -12.404 13.042 1.00 72.44 88 GLN A CA 1
ATOM 690 C C . GLN A 1 88 ? 19.928 -11.590 12.401 1.00 72.44 88 GLN A C 1
ATOM 692 O O . GLN A 1 88 ? 19.859 -11.246 11.226 1.00 72.44 88 GLN A O 1
ATOM 697 N N . LYS A 1 89 ? 21.012 -11.333 13.148 1.00 77.19 89 LYS A N 1
ATOM 698 C CA . LYS A 1 89 ? 22.215 -10.655 12.640 1.00 77.19 89 LYS A CA 1
ATOM 699 C C . LYS A 1 89 ? 22.857 -11.394 11.457 1.00 77.19 89 LYS A C 1
ATOM 701 O O . LYS A 1 89 ? 23.224 -10.758 10.476 1.00 77.19 89 LYS A O 1
ATOM 706 N N . ASN A 1 90 ? 22.976 -12.718 11.540 1.00 76.25 90 ASN A N 1
ATOM 707 C CA . ASN A 1 90 ? 23.558 -13.532 10.472 1.00 76.25 90 ASN A CA 1
ATOM 708 C C . ASN A 1 90 ? 22.601 -13.682 9.291 1.00 76.25 90 ASN A C 1
ATOM 710 O O . ASN A 1 90 ? 23.043 -13.599 8.154 1.00 76.25 90 ASN A O 1
ATOM 714 N N . GLN A 1 91 ? 21.299 -13.808 9.549 1.00 78.00 91 GLN A N 1
ATOM 715 C CA . GLN A 1 91 ? 20.289 -13.831 8.489 1.00 78.00 91 GLN A CA 1
ATOM 716 C C . GLN A 1 91 ? 20.294 -12.533 7.676 1.00 78.00 91 GLN A C 1
ATOM 718 O O . GLN A 1 91 ? 20.306 -12.589 6.454 1.00 78.00 91 GLN A O 1
ATOM 723 N N . ARG A 1 92 ? 20.366 -11.372 8.343 1.00 79.00 92 ARG A N 1
ATOM 724 C CA . ARG A 1 92 ? 20.502 -10.072 7.669 1.00 79.00 92 ARG A CA 1
ATOM 725 C C . ARG A 1 92 ? 21.787 -9.988 6.853 1.00 79.00 92 ARG A C 1
ATOM 727 O O . ARG A 1 92 ? 21.729 -9.602 5.700 1.00 79.00 92 ARG A O 1
ATOM 734 N N . LYS A 1 93 ? 22.920 -10.409 7.425 1.00 81.94 93 LYS A N 1
ATOM 735 C CA . LYS A 1 93 ? 24.209 -10.421 6.720 1.00 81.94 93 LYS A CA 1
ATOM 736 C C . LYS A 1 93 ? 24.165 -11.273 5.446 1.00 81.94 93 LYS A C 1
ATOM 738 O O . LYS A 1 93 ? 24.620 -10.823 4.405 1.00 81.94 93 LYS A O 1
ATOM 743 N N . VAL A 1 94 ? 23.631 -12.492 5.530 1.00 80.38 94 VAL A N 1
ATOM 744 C CA . VAL A 1 94 ? 23.509 -13.394 4.372 1.00 80.38 94 VAL A CA 1
ATOM 745 C C . VAL A 1 94 ? 22.540 -12.821 3.339 1.00 80.38 94 VAL A C 1
ATOM 747 O O . VAL A 1 94 ? 22.819 -12.882 2.149 1.00 80.38 94 VAL A O 1
ATOM 750 N N . LEU A 1 95 ? 21.430 -12.226 3.782 1.00 79.19 95 LEU A N 1
ATOM 751 C CA . LEU A 1 95 ? 20.466 -11.588 2.890 1.00 79.19 95 LEU A CA 1
ATOM 752 C C . LEU A 1 95 ? 21.092 -10.416 2.117 1.00 79.19 95 LEU A C 1
ATOM 754 O O . LEU A 1 95 ? 20.940 -10.364 0.903 1.00 79.19 95 LEU A O 1
ATOM 758 N N . SER A 1 96 ? 21.843 -9.538 2.790 1.00 81.94 96 SER A N 1
ATOM 759 C CA . SER A 1 96 ? 22.584 -8.442 2.145 1.00 81.94 96 SER A CA 1
ATOM 760 C C . SER A 1 96 ? 23.612 -8.959 1.133 1.00 81.94 96 SER A C 1
ATOM 762 O O . SER A 1 96 ? 23.675 -8.476 0.012 1.00 81.94 96 SER A O 1
ATOM 764 N N . GLN A 1 97 ? 24.342 -10.030 1.463 1.00 81.19 97 GLN A N 1
ATOM 765 C CA . GLN A 1 97 ? 25.281 -10.655 0.521 1.00 81.19 97 GLN A CA 1
ATOM 766 C C . GLN A 1 97 ? 24.606 -11.229 -0.734 1.00 81.19 97 GLN A C 1
ATOM 768 O O . GLN A 1 97 ? 25.220 -11.240 -1.796 1.00 81.19 97 GLN A O 1
ATOM 773 N N . LEU A 1 98 ? 23.377 -11.738 -0.618 1.00 76.06 98 LEU A N 1
ATOM 774 C CA . LEU A 1 98 ? 22.636 -12.318 -1.743 1.00 76.06 98 LEU A CA 1
ATOM 775 C C . LEU A 1 98 ? 21.995 -11.257 -2.638 1.00 76.06 98 LEU A C 1
ATOM 777 O O . LEU A 1 98 ? 21.918 -11.453 -3.847 1.00 76.06 98 LEU A O 1
ATOM 781 N N . LEU A 1 99 ? 21.503 -10.172 -2.042 1.00 82.81 99 LEU A N 1
ATOM 782 C CA . LEU A 1 99 ? 20.826 -9.093 -2.762 1.00 82.81 99 LEU A CA 1
ATOM 783 C C . LEU A 1 99 ? 21.800 -8.036 -3.305 1.00 82.81 99 LEU A C 1
ATOM 785 O O . LEU A 1 99 ? 21.401 -7.234 -4.144 1.00 82.81 99 LEU A O 1
ATOM 789 N N . GLY A 1 100 ? 23.063 -8.076 -2.869 1.00 57.84 100 GLY A N 1
ATOM 790 C CA . GLY A 1 100 ? 23.995 -6.963 -3.002 1.00 57.84 100 GLY A CA 1
ATOM 791 C C . GLY A 1 100 ? 23.752 -5.950 -1.886 1.00 57.84 100 GLY A C 1
ATOM 792 O O . GLY A 1 100 ? 22.610 -5.716 -1.486 1.00 57.84 100 GLY A O 1
ATOM 793 N N . ASP A 1 101 ? 24.830 -5.386 -1.344 1.00 60.38 101 ASP A N 1
ATOM 794 C CA . ASP A 1 101 ? 24.705 -4.225 -0.464 1.00 60.38 101 ASP A CA 1
ATOM 795 C C . ASP A 1 101 ? 24.145 -3.052 -1.299 1.00 60.38 101 ASP A C 1
ATOM 797 O O . ASP A 1 101 ? 24.523 -2.911 -2.465 1.00 60.38 101 ASP A O 1
ATOM 801 N N . GLU A 1 102 ? 23.222 -2.258 -0.735 1.00 50.50 102 GLU A N 1
ATOM 802 C CA . GLU A 1 102 ? 22.842 -0.955 -1.319 1.00 50.50 102 GLU A CA 1
ATOM 803 C C . GLU A 1 102 ? 24.070 -0.056 -1.518 1.00 50.50 102 GLU A C 1
ATOM 805 O O . GLU A 1 102 ? 24.930 -0.012 -0.602 1.00 50.50 102 GLU A O 1
#

Sequence (102 aa):
KVFSKLKETEKECGNNIGEEVQLGFEVEGWHPLVTVCYYRSRAETLHASHILFGSSLLGAEIKEKKNYFIKGPSSIYPGVNPASSYKQKNQRKVLSQLLGDE

Foldseek 3Di:
DWDKDKDWDPDADDVRQWGKIFIATDDVHTDGAKIWTARVVVRDTPDMDGDDDLVPDDPRDPVVPDDDPDDDDCVVPPPDDVVVCPPPVNVVVVVCVVVPPD

Radius of gyration: 23.34 Å; chains: 1; bounding box: 60×51×41 Å